Protein AF-A0A967LY06-F1 (afdb_monomer_lite)

pLDDT: mean 75.1, std 15.0, range [35.25, 88.12]

Structure (mmCIF, N/CA/C/O backbone):
data_AF-A0A967LY06-F1
#
_entry.id   AF-A0A967LY06-F1
#
loop_
_atom_site.group_PDB
_atom_site.id
_atom_site.type_symbol
_atom_site.label_atom_id
_atom_site.label_alt_id
_atom_site.label_comp_id
_atom_site.label_asym_id
_atom_site.label_entity_id
_atom_site.label_seq_id
_atom_site.pdbx_PDB_ins_code
_atom_site.Cartn_x
_atom_site.Cartn_y
_atom_site.Cartn_z
_atom_site.occupancy
_atom_site.B_iso_or_equiv
_atom_site.auth_seq_id
_atom_site.auth_comp_id
_atom_site.auth_asym_id
_atom_site.auth_atom_id
_atom_site.pdbx_PDB_model_num
ATOM 1 N N . PRO A 1 1 ? 15.315 -0.981 -19.350 1.00 61.59 1 PRO A N 1
ATOM 2 C CA . PRO A 1 1 ? 14.408 -1.955 -18.712 1.00 61.59 1 PRO A CA 1
ATOM 3 C C . PRO A 1 1 ? 14.871 -2.468 -17.332 1.00 61.59 1 PRO A C 1
ATOM 5 O O . PRO A 1 1 ? 14.010 -2.739 -16.509 1.00 61.59 1 PRO A O 1
ATOM 8 N N . GLU A 1 2 ? 16.176 -2.591 -17.038 1.00 72.06 2 GLU A N 1
ATOM 9 C CA . GLU A 1 2 ? 16.648 -3.030 -15.701 1.00 72.06 2 GLU A CA 1
ATOM 10 C C . GLU A 1 2 ? 16.493 -1.956 -14.614 1.00 72.06 2 GLU A C 1
ATOM 12 O O . GLU A 1 2 ? 16.046 -2.258 -13.512 1.00 72.06 2 GLU A O 1
ATOM 17 N N . LEU A 1 3 ? 16.766 -0.691 -14.949 1.00 81.50 3 LEU A N 1
ATOM 18 C CA . LEU A 1 3 ? 16.714 0.416 -13.988 1.00 81.50 3 LEU A CA 1
ATOM 19 C C . LEU A 1 3 ? 15.308 0.630 -13.403 1.00 81.50 3 LEU A C 1
ATOM 21 O O . LEU A 1 3 ? 15.153 0.869 -12.212 1.00 81.50 3 LEU A O 1
ATOM 25 N N . GLU A 1 4 ? 14.277 0.515 -14.241 1.00 83.38 4 GLU A N 1
ATOM 26 C CA . GLU A 1 4 ? 12.875 0.655 -13.829 1.00 83.38 4 GLU A CA 1
ATOM 27 C C . GLU A 1 4 ? 12.484 -0.421 -12.814 1.00 83.38 4 GLU A C 1
ATOM 29 O O . GLU A 1 4 ? 11.779 -0.131 -11.851 1.00 83.38 4 GLU A O 1
ATOM 34 N N . LYS A 1 5 ? 12.989 -1.646 -12.997 1.00 81.94 5 LYS A N 1
ATOM 35 C CA . LYS A 1 5 ? 12.707 -2.775 -12.111 1.00 81.94 5 LYS A CA 1
ATOM 36 C C . LYS A 1 5 ? 13.361 -2.585 -10.742 1.00 81.94 5 LYS A C 1
ATOM 38 O O . LYS A 1 5 ? 12.714 -2.817 -9.731 1.00 81.94 5 LYS A O 1
ATOM 43 N N . GLU A 1 6 ? 14.599 -2.098 -10.714 1.00 83.88 6 GLU A N 1
ATOM 44 C CA . GLU A 1 6 ? 15.331 -1.805 -9.474 1.00 83.88 6 GLU A CA 1
ATOM 45 C C . GLU A 1 6 ? 14.705 -0.634 -8.692 1.00 83.88 6 GLU A C 1
ATOM 47 O O . GLU A 1 6 ? 14.582 -0.682 -7.466 1.00 83.88 6 GLU A O 1
ATOM 52 N N . LEU A 1 7 ? 14.235 0.395 -9.408 1.00 86.31 7 LEU A N 1
ATOM 53 C CA . LEU A 1 7 ? 13.481 1.515 -8.837 1.00 86.31 7 LEU A CA 1
ATOM 54 C C . LEU A 1 7 ? 12.157 1.054 -8.213 1.00 86.31 7 LEU A C 1
ATOM 56 O O . LEU A 1 7 ? 11.829 1.479 -7.107 1.00 86.31 7 LEU A O 1
ATOM 60 N N . LEU A 1 8 ? 11.415 0.185 -8.904 1.00 84.12 8 LEU A N 1
ATOM 61 C CA . LEU A 1 8 ? 10.169 -0.405 -8.408 1.00 84.12 8 LEU A CA 1
ATOM 62 C C . LEU A 1 8 ? 10.402 -1.279 -7.174 1.00 84.12 8 LEU A C 1
ATOM 64 O O . LEU A 1 8 ? 9.719 -1.096 -6.174 1.00 84.12 8 LEU A O 1
ATOM 68 N N . ASP A 1 9 ? 11.400 -2.158 -7.215 1.00 83.19 9 ASP A N 1
ATOM 69 C CA . ASP A 1 9 ? 11.762 -3.043 -6.103 1.00 83.19 9 ASP A CA 1
ATOM 70 C C . ASP A 1 9 ? 12.156 -2.241 -4.853 1.00 83.19 9 ASP A C 1
ATOM 72 O O . ASP A 1 9 ? 11.631 -2.451 -3.758 1.00 83.19 9 ASP A O 1
ATOM 76 N N . THR A 1 10 ? 13.000 -1.221 -5.036 1.00 86.50 10 THR A N 1
ATOM 77 C CA . THR A 1 10 ? 13.399 -0.308 -3.957 1.00 86.50 10 THR A CA 1
ATOM 78 C C . THR A 1 10 ? 12.201 0.462 -3.409 1.00 86.50 10 THR A C 1
ATOM 80 O O . THR A 1 10 ? 12.080 0.636 -2.197 1.00 86.50 10 THR A O 1
ATOM 83 N N . TYR A 1 11 ? 11.303 0.922 -4.282 1.00 85.31 11 TYR A N 1
ATOM 84 C CA . TYR A 1 11 ? 10.093 1.627 -3.875 1.00 85.31 11 TYR A CA 1
ATOM 85 C C . TYR A 1 11 ? 9.151 0.726 -3.072 1.00 85.31 11 TYR A C 1
ATOM 87 O O . TYR A 1 11 ? 8.644 1.148 -2.034 1.00 85.31 11 TYR A O 1
ATOM 95 N N . TYR A 1 12 ? 8.955 -0.518 -3.506 1.00 84.81 12 TYR A N 1
ATOM 96 C CA . TYR A 1 12 ? 8.149 -1.505 -2.793 1.00 84.81 12 TYR A CA 1
ATOM 97 C C . TYR A 1 12 ? 8.732 -1.804 -1.417 1.00 84.81 12 TYR A C 1
ATOM 99 O O . TYR A 1 12 ? 8.024 -1.646 -0.423 1.00 84.81 12 TYR A O 1
ATOM 107 N N . ARG A 1 13 ? 10.039 -2.070 -1.315 1.00 82.25 13 ARG A N 1
ATOM 108 C CA . ARG A 1 13 ? 10.706 -2.236 -0.013 1.00 82.25 13 ARG A CA 1
ATOM 109 C C . ARG A 1 13 ? 10.577 -1.004 0.873 1.00 82.25 13 ARG A C 1
ATOM 111 O O . ARG A 1 13 ? 10.304 -1.134 2.060 1.00 82.25 13 ARG A O 1
ATOM 118 N N . PHE A 1 14 ? 10.751 0.189 0.305 1.00 85.88 14 PHE A N 1
ATOM 119 C CA . PHE A 1 14 ? 10.636 1.440 1.052 1.00 85.88 14 PHE A CA 1
ATOM 120 C C . PHE A 1 14 ? 9.223 1.657 1.601 1.00 85.88 14 PHE A C 1
ATOM 122 O O . PHE A 1 14 ? 9.060 2.205 2.687 1.00 85.88 14 PHE A O 1
ATOM 129 N N . LYS A 1 15 ? 8.196 1.227 0.863 1.00 82.38 15 LYS A N 1
ATOM 130 C CA . LYS A 1 15 ? 6.799 1.334 1.289 1.00 82.38 15 LYS A CA 1
ATOM 131 C C . LYS A 1 15 ? 6.347 0.167 2.173 1.00 82.38 15 LYS A C 1
ATOM 133 O O . LYS A 1 15 ? 5.253 0.258 2.714 1.00 82.38 15 LYS A O 1
ATOM 138 N N . GLY A 1 16 ? 7.143 -0.893 2.331 1.00 79.44 16 GLY A N 1
ATOM 139 C CA . GLY A 1 16 ? 6.736 -2.115 3.037 1.00 79.44 16 GLY A CA 1
ATOM 140 C C . GLY A 1 16 ? 5.763 -2.973 2.221 1.00 79.44 16 GLY A C 1
ATOM 141 O O . GLY A 1 16 ? 4.792 -3.504 2.756 1.00 79.44 16 GLY A O 1
ATOM 142 N N . TRP A 1 17 ? 5.958 -3.023 0.903 1.00 85.00 17 TRP A N 1
ATOM 143 C CA . TRP A 1 17 ? 5.176 -3.836 -0.029 1.00 85.00 17 TRP A CA 1
ATOM 144 C C . TRP A 1 17 ? 5.950 -5.109 -0.378 1.00 85.00 17 TRP A C 1
ATOM 146 O O . TRP A 1 17 ? 7.181 -5.098 -0.410 1.00 85.00 17 TRP A O 1
ATOM 156 N N . ASN A 1 18 ? 5.224 -6.183 -0.683 1.00 77.00 18 ASN A N 1
ATOM 157 C CA . ASN A 1 18 ? 5.809 -7.426 -1.189 1.00 77.00 18 ASN A CA 1
ATOM 158 C C . ASN A 1 18 ? 6.333 -7.259 -2.626 1.00 77.00 18 ASN A C 1
ATOM 160 O O . ASN A 1 18 ? 5.942 -6.324 -3.325 1.00 77.00 18 ASN A O 1
ATOM 164 N N . ASP A 1 19 ? 7.156 -8.205 -3.096 1.00 72.75 19 ASP A N 1
ATOM 165 C CA . ASP A 1 19 ? 7.693 -8.283 -4.473 1.00 72.75 19 ASP A CA 1
ATOM 166 C C . ASP A 1 19 ? 6.618 -8.231 -5.578 1.00 72.75 19 ASP A C 1
ATOM 168 O O . ASP A 1 19 ? 6.901 -7.931 -6.737 1.00 72.75 19 ASP A O 1
ATOM 172 N N . GLU A 1 20 ? 5.363 -8.484 -5.221 1.00 75.81 20 GLU A N 1
ATOM 173 C CA . GLU A 1 20 ? 4.201 -8.392 -6.108 1.00 75.81 20 GLU A CA 1
ATOM 174 C C . GLU A 1 20 ? 3.576 -6.992 -6.155 1.00 75.81 20 GLU A C 1
ATOM 176 O O . GLU A 1 20 ? 2.561 -6.773 -6.815 1.00 75.81 20 GLU A O 1
ATOM 181 N N . GLY A 1 21 ? 4.159 -6.032 -5.436 1.00 78.75 21 GLY A N 1
ATOM 182 C CA . GLY A 1 21 ? 3.626 -4.684 -5.277 1.00 78.75 21 GLY A CA 1
ATOM 183 C C . GLY A 1 21 ? 2.394 -4.623 -4.373 1.00 78.75 21 GLY A C 1
ATOM 184 O O . GLY A 1 21 ? 1.625 -3.666 -4.460 1.00 78.75 21 GLY A O 1
ATOM 185 N N . ILE A 1 22 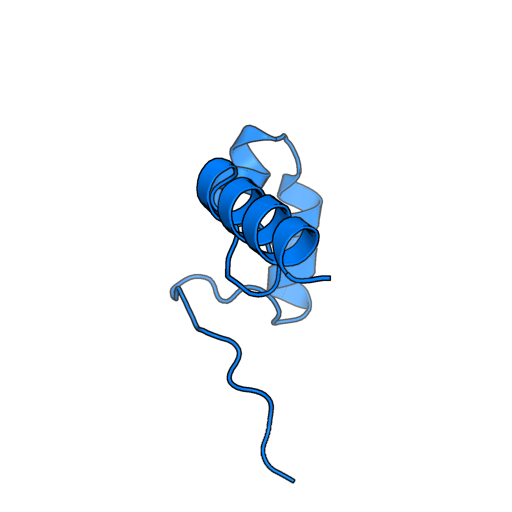? 2.187 -5.631 -3.518 1.00 82.06 22 ILE A N 1
ATOM 186 C CA . ILE A 1 22 ? 1.056 -5.679 -2.588 1.00 82.06 22 ILE A CA 1
ATOM 187 C C . ILE A 1 22 ? 1.481 -5.044 -1.254 1.00 82.06 22 ILE A C 1
ATOM 189 O O . ILE A 1 22 ? 2.385 -5.569 -0.599 1.00 82.06 22 ILE A O 1
ATOM 193 N N . PRO A 1 23 ? 0.860 -3.927 -0.831 1.00 83.00 23 PRO A N 1
ATOM 194 C CA . PRO A 1 23 ? 1.110 -3.327 0.476 1.00 83.00 23 PRO A CA 1
ATOM 195 C C . PRO A 1 23 ? 0.673 -4.245 1.619 1.00 83.00 23 PRO A C 1
ATOM 197 O O . PRO A 1 23 ? -0.399 -4.846 1.566 1.00 83.00 23 PRO A O 1
ATOM 200 N N . THR A 1 24 ? 1.478 -4.315 2.680 1.00 83.50 24 THR A N 1
ATOM 201 C CA . THR A 1 24 ? 1.106 -5.046 3.899 1.00 83.50 24 THR A CA 1
ATOM 202 C C . THR A 1 24 ? -0.037 -4.351 4.638 1.00 83.50 24 THR A C 1
ATOM 204 O O . THR A 1 24 ? -0.330 -3.172 4.422 1.00 83.50 24 THR A O 1
ATOM 207 N N . LYS A 1 25 ? -0.691 -5.078 5.551 1.00 81.75 25 LYS A N 1
ATOM 208 C CA . LYS A 1 25 ? -1.755 -4.516 6.390 1.00 81.75 25 LYS A CA 1
ATOM 209 C C . LYS A 1 25 ? -1.272 -3.298 7.183 1.00 81.75 25 LYS A C 1
ATOM 211 O O . LYS A 1 25 ? -2.018 -2.333 7.281 1.00 81.75 25 LYS A O 1
ATOM 216 N N . GLU A 1 26 ? -0.044 -3.341 7.697 1.00 82.69 26 GLU A N 1
ATOM 217 C CA . GLU A 1 26 ? 0.581 -2.239 8.440 1.00 82.69 26 GLU A CA 1
ATOM 218 C C . GLU A 1 26 ? 0.723 -0.995 7.557 1.00 82.69 26 GLU A C 1
ATOM 220 O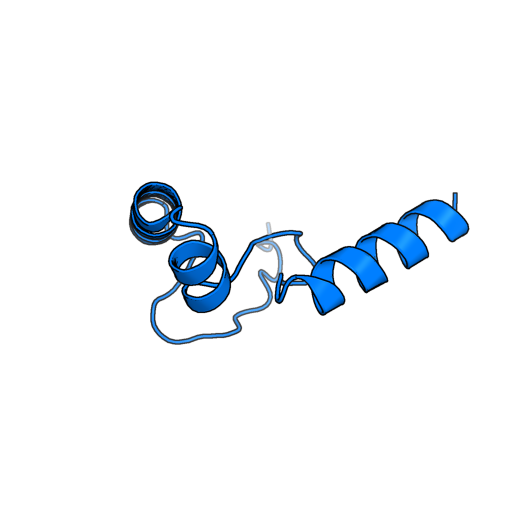 O . GLU A 1 26 ? 0.210 0.067 7.896 1.00 82.69 26 GLU A O 1
ATOM 225 N N . THR A 1 27 ? 1.281 -1.152 6.353 1.00 84.44 27 THR A N 1
ATOM 226 C CA . THR A 1 27 ? 1.375 -0.061 5.377 1.00 84.44 27 THR A CA 1
ATOM 227 C C . THR A 1 27 ? 0.004 0.496 4.989 1.00 84.44 27 THR A C 1
ATOM 229 O O . THR A 1 27 ? -0.157 1.703 4.812 1.00 84.44 27 THR A O 1
ATOM 232 N N . LEU A 1 28 ? -0.993 -0.371 4.797 1.00 84.81 28 LEU A N 1
ATOM 233 C CA . LEU A 1 28 ? -2.351 0.051 4.454 1.00 84.81 28 LEU A CA 1
ATOM 234 C C . LEU A 1 28 ? -3.000 0.827 5.602 1.00 84.81 28 LEU A C 1
ATOM 236 O O . LEU A 1 28 ? -3.681 1.811 5.335 1.00 84.81 28 LEU A O 1
ATOM 240 N N . ASP A 1 29 ? -2.765 0.428 6.848 1.00 84.81 29 ASP A N 1
ATOM 241 C CA . ASP A 1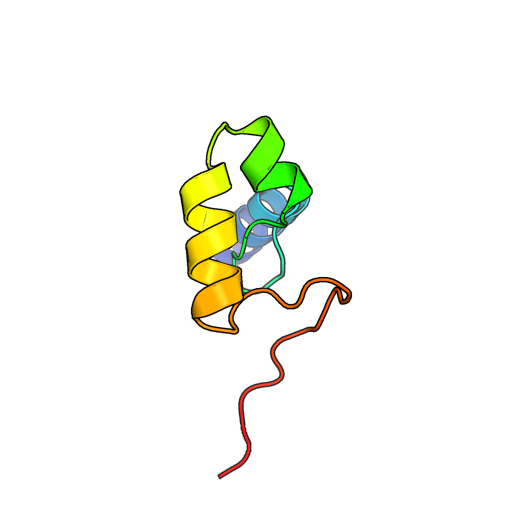 29 ? -3.237 1.132 8.041 1.00 84.81 29 ASP A CA 1
ATOM 242 C C . ASP A 1 29 ? -2.597 2.526 8.158 1.00 84.81 29 ASP A C 1
ATOM 244 O O . ASP A 1 29 ? -3.311 3.527 8.235 1.00 84.81 29 ASP A O 1
ATOM 248 N N . GLU A 1 30 ? -1.269 2.622 8.009 1.00 85.81 30 GLU A N 1
ATOM 249 C CA . GLU A 1 30 ? -0.534 3.897 8.035 1.00 85.81 30 GLU A CA 1
ATOM 250 C C . GLU A 1 30 ? -0.968 4.868 6.925 1.00 85.81 30 GLU A C 1
ATOM 252 O O . GLU A 1 30 ? -0.968 6.088 7.107 1.00 85.81 30 GLU A O 1
ATOM 257 N N . LEU A 1 31 ? -1.348 4.338 5.759 1.00 84.56 31 LEU A N 1
ATOM 258 C CA . LEU A 1 31 ? -1.845 5.129 4.632 1.00 84.56 31 LEU A CA 1
ATOM 259 C C . LEU A 1 31 ? -3.344 5.462 4.740 1.00 84.56 31 LEU A C 1
ATOM 261 O O . LEU A 1 31 ? -3.860 6.178 3.878 1.00 84.56 31 LEU A O 1
ATOM 265 N N . GLY A 1 32 ? -4.053 4.956 5.756 1.00 86.50 32 GLY A N 1
ATOM 266 C CA . GLY A 1 32 ? -5.505 5.116 5.896 1.00 86.50 32 GLY A CA 1
ATOM 267 C C . GLY A 1 32 ? -6.309 4.353 4.835 1.00 86.50 32 GLY A C 1
ATOM 268 O O . GLY A 1 32 ? -7.431 4.723 4.494 1.00 86.50 32 GLY A O 1
ATOM 269 N N . LEU A 1 33 ? -5.726 3.293 4.281 1.00 87.38 33 LEU A N 1
ATOM 270 C CA . LEU A 1 33 ? -6.292 2.405 3.269 1.00 87.38 33 LEU A CA 1
ATOM 271 C C . LEU A 1 33 ? -6.817 1.102 3.895 1.00 87.38 33 LEU A C 1
ATOM 273 O O . LEU A 1 33 ? -6.746 0.039 3.275 1.00 87.38 33 LEU A O 1
ATOM 277 N N . GLU A 1 34 ? -7.371 1.158 5.111 1.00 83.44 34 GLU A N 1
ATOM 278 C CA . GLU A 1 34 ? -7.885 -0.039 5.798 1.00 83.44 34 GLU A CA 1
ATOM 279 C C . GLU A 1 34 ? -8.951 -0.773 4.964 1.00 83.44 34 GLU A C 1
ATOM 281 O O . GLU A 1 34 ? -9.022 -1.997 4.964 1.00 83.44 34 GLU A O 1
ATOM 286 N N . TYR A 1 35 ? -9.760 -0.040 4.192 1.00 86.56 35 TYR A N 1
ATOM 287 C CA . TYR A 1 35 ? -10.788 -0.635 3.337 1.00 86.56 35 TYR A CA 1
ATOM 288 C C . TYR A 1 35 ? -10.181 -1.502 2.222 1.00 86.56 35 TYR A C 1
ATOM 290 O O . TYR A 1 35 ? -10.778 -2.499 1.825 1.00 86.56 35 TYR A O 1
ATOM 298 N N . VAL A 1 36 ? -8.981 -1.151 1.744 1.00 86.94 36 VAL A N 1
ATOM 299 C CA . VAL A 1 36 ? -8.229 -1.947 0.765 1.00 86.94 36 VAL A CA 1
ATOM 300 C C . VAL A 1 36 ? -7.669 -3.196 1.432 1.00 86.94 36 VAL A C 1
ATOM 302 O O . VAL A 1 36 ? -7.718 -4.267 0.839 1.00 86.94 36 VAL A O 1
ATOM 305 N N . SER A 1 37 ? -7.184 -3.091 2.675 1.00 82.88 37 SER A N 1
ATOM 306 C CA . SER A 1 37 ? -6.676 -4.261 3.402 1.00 82.88 37 SER A CA 1
ATOM 307 C C . SER A 1 37 ? -7.789 -5.278 3.666 1.00 82.88 37 SER A C 1
ATOM 309 O O . SER A 1 37 ? -7.581 -6.473 3.470 1.00 82.88 37 SER A O 1
ATOM 311 N N . GLN A 1 38 ? -8.992 -4.808 4.012 1.00 85.06 38 GLN A N 1
ATOM 312 C CA . GLN A 1 38 ? -10.192 -5.638 4.132 1.00 85.06 38 GLN A CA 1
ATOM 313 C C . GLN A 1 38 ? -10.577 -6.299 2.804 1.00 85.06 38 GLN A C 1
ATOM 315 O O . GLN A 1 38 ? -10.827 -7.501 2.776 1.00 85.06 38 GLN A O 1
ATOM 320 N N . ASP A 1 39 ? -10.581 -5.547 1.701 1.00 88.12 39 ASP A N 1
ATOM 321 C CA . ASP A 1 39 ? -10.894 -6.081 0.370 1.00 88.12 39 ASP A CA 1
ATOM 322 C C . ASP A 1 39 ? -9.847 -7.120 -0.079 1.00 88.12 39 ASP A C 1
ATOM 324 O O . ASP A 1 39 ? -10.199 -8.167 -0.620 1.00 88.12 39 ASP A O 1
ATOM 328 N N . PHE A 1 40 ? -8.566 -6.904 0.234 1.00 85.00 40 PHE A N 1
ATOM 329 C CA . PHE A 1 40 ? -7.490 -7.857 -0.045 1.00 85.00 40 PHE A CA 1
ATOM 330 C C . PHE A 1 40 ? -7.610 -9.133 0.788 1.00 85.00 40 PHE A C 1
ATOM 332 O O . PHE A 1 40 ? -7.445 -10.220 0.238 1.00 85.00 40 PHE A O 1
ATOM 339 N N . LEU A 1 41 ? -7.955 -9.034 2.072 1.00 82.88 41 LEU A N 1
ATOM 340 C CA . LEU A 1 41 ? -8.250 -10.198 2.915 1.00 82.88 41 LEU A CA 1
ATOM 341 C C . LEU A 1 41 ? -9.476 -10.963 2.396 1.00 82.88 41 LEU A C 1
ATOM 343 O O . LEU A 1 41 ? -9.456 -12.186 2.290 1.00 82.88 41 LEU A O 1
ATOM 347 N N . GLN A 1 42 ? -10.532 -10.247 2.005 1.00 85.44 42 GLN A N 1
ATOM 348 C CA . GLN A 1 42 ? -11.765 -10.841 1.488 1.00 85.44 42 GLN A CA 1
ATOM 349 C C . GLN A 1 42 ? -11.555 -11.556 0.147 1.00 85.44 42 GLN A C 1
ATOM 351 O O . GLN A 1 42 ? -12.206 -12.565 -0.128 1.00 85.44 42 GLN A O 1
ATOM 356 N N . ARG A 1 43 ? -10.645 -11.048 -0.687 1.00 84.31 43 ARG A N 1
ATOM 357 C CA . ARG A 1 43 ? -10.251 -11.673 -1.956 1.00 84.31 43 ARG A CA 1
ATOM 358 C C . ARG A 1 43 ? -9.208 -12.779 -1.796 1.00 84.31 43 ARG A C 1
ATOM 360 O O . ARG A 1 43 ? -8.916 -13.444 -2.784 1.00 84.31 43 ARG A O 1
ATOM 367 N N . GLY A 1 44 ? -8.647 -12.968 -0.599 1.00 79.88 44 GLY A N 1
ATOM 368 C CA . GLY A 1 44 ? -7.544 -13.904 -0.356 1.00 79.88 44 GLY A CA 1
ATOM 369 C C . GLY A 1 44 ? -6.204 -13.451 -0.949 1.00 79.88 44 GLY A C 1
ATOM 370 O O . GLY A 1 44 ? -5.335 -14.280 -1.185 1.00 79.88 44 GLY A O 1
ATOM 371 N N . ILE A 1 45 ? -6.053 -12.151 -1.219 1.00 81.31 45 ILE A N 1
ATOM 372 C CA . ILE A 1 45 ? -4.814 -11.520 -1.702 1.00 81.31 45 ILE A CA 1
ATOM 373 C C . ILE A 1 45 ? -3.862 -11.264 -0.527 1.00 81.31 45 ILE A C 1
ATOM 375 O O . ILE A 1 45 ? -2.665 -11.507 -0.633 1.00 81.31 45 ILE A O 1
ATOM 379 N N . LEU A 1 46 ? -4.393 -10.794 0.609 1.00 76.81 46 LEU A N 1
ATOM 380 C CA . LEU A 1 46 ? -3.674 -10.809 1.883 1.00 76.81 46 LEU A CA 1
ATOM 381 C C . LEU A 1 46 ? -4.161 -11.993 2.707 1.00 76.81 46 LEU A C 1
ATOM 383 O 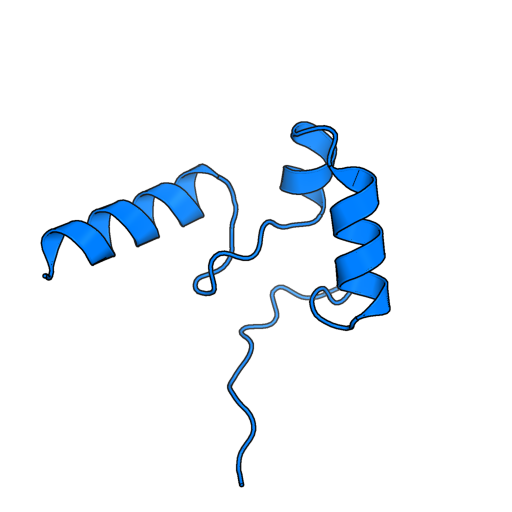O . LEU A 1 46 ? -5.361 -12.241 2.786 1.00 76.81 46 LEU A O 1
ATOM 387 N N . THR A 1 47 ? -3.237 -12.675 3.375 1.00 70.88 47 THR A N 1
ATOM 388 C CA . THR A 1 47 ? -3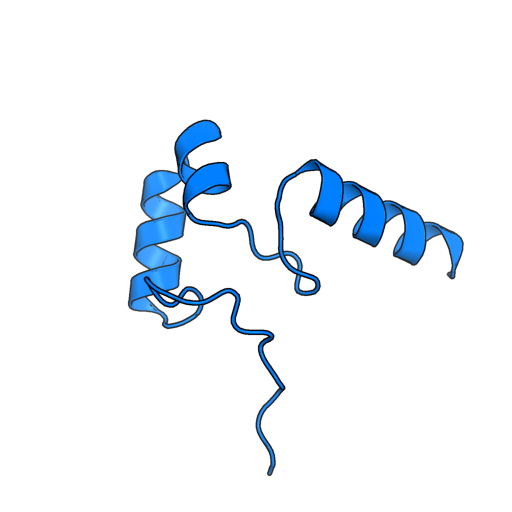.569 -13.649 4.419 1.00 70.88 47 THR A CA 1
ATOM 389 C C . THR A 1 47 ? -3.136 -13.052 5.754 1.00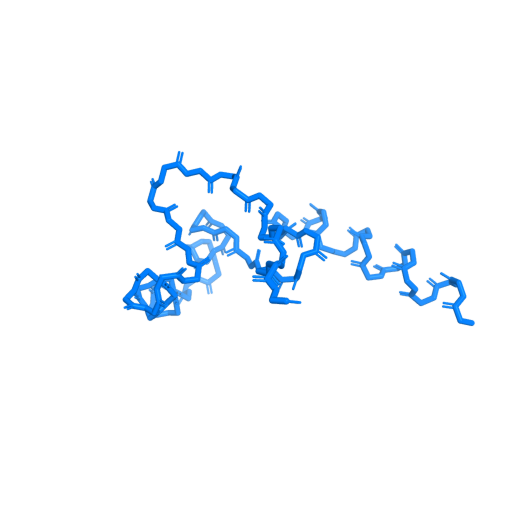 70.88 47 THR A C 1
ATOM 391 O O . THR A 1 47 ? -2.036 -12.515 5.853 1.00 70.88 47 THR A O 1
ATOM 394 N N . ASP A 1 48 ? -3.985 -13.109 6.781 1.00 58.97 48 ASP A N 1
ATOM 395 C CA . ASP A 1 48 ? -3.823 -12.390 8.056 1.00 58.97 48 ASP A CA 1
ATOM 396 C C . ASP A 1 48 ? -2.605 -12.807 8.904 1.00 58.97 48 ASP A C 1
ATOM 398 O O . ASP A 1 48 ? -2.374 -12.226 9.964 1.00 58.97 48 ASP A O 1
ATOM 402 N N . GLY A 1 49 ? -1.799 -13.762 8.434 1.00 52.09 49 GLY A N 1
ATOM 403 C CA . GLY A 1 49 ? -0.674 -14.312 9.185 1.00 52.09 49 GLY A CA 1
ATOM 404 C C . GLY A 1 49 ? 0.592 -14.630 8.396 1.00 52.09 49 GLY A C 1
ATOM 405 O O . GLY A 1 49 ? 1.493 -15.220 8.984 1.00 52.09 49 GLY A O 1
ATOM 406 N N . GLN A 1 50 ? 0.709 -14.279 7.113 1.00 42.44 50 GLN A N 1
ATOM 407 C CA . GLN A 1 50 ? 1.929 -14.576 6.358 1.00 42.44 50 GLN A CA 1
ATOM 408 C C . GLN A 1 50 ? 2.263 -13.477 5.351 1.00 42.44 50 GLN A C 1
ATOM 410 O O . GLN A 1 50 ? 1.507 -13.232 4.412 1.00 42.44 50 GLN A O 1
ATOM 415 N N . ASP A 1 51 ? 3.470 -12.925 5.491 1.00 52.00 51 ASP A N 1
ATOM 416 C CA . ASP A 1 51 ? 4.454 -12.830 4.410 1.00 52.00 51 ASP A CA 1
ATOM 417 C C . ASP A 1 51 ? 4.437 -14.128 3.575 1.00 52.00 51 ASP A C 1
ATOM 419 O O . ASP A 1 51 ? 5.266 -15.025 3.736 1.00 52.00 51 ASP A O 1
ATOM 423 N N . ALA A 1 52 ? 3.412 -14.307 2.749 1.00 46.03 52 ALA A N 1
ATOM 424 C CA . ALA A 1 52 ? 3.343 -15.388 1.791 1.00 46.03 52 ALA A CA 1
ATOM 425 C C . ALA A 1 52 ? 3.813 -14.807 0.457 1.00 46.03 52 ALA A C 1
ATOM 427 O O . ALA A 1 52 ? 3.161 -13.898 -0.058 1.00 46.03 52 ALA A O 1
ATOM 428 N N . PRO A 1 53 ? 4.926 -15.299 -0.113 1.00 48.00 53 PRO A N 1
ATOM 429 C CA . PRO A 1 53 ? 5.205 -15.038 -1.511 1.00 48.00 53 PRO A CA 1
ATOM 430 C C . PRO A 1 53 ? 4.081 -15.725 -2.285 1.00 48.00 53 PRO A C 1
ATOM 432 O O . PRO A 1 53 ? 3.880 -16.933 -2.104 1.00 48.00 53 PRO A O 1
ATOM 435 N N . SER A 1 54 ? 3.325 -15.005 -3.116 1.00 46.88 54 SER A N 1
ATOM 436 C CA . SER A 1 54 ? 2.386 -15.674 -4.014 1.00 46.88 54 SER A CA 1
ATOM 437 C C . SER A 1 54 ? 3.211 -16.408 -5.055 1.00 46.88 54 SER A C 1
ATOM 439 O O . SER A 1 54 ? 3.622 -15.887 -6.091 1.00 46.88 54 SER A O 1
ATOM 441 N N . ASN A 1 55 ? 3.523 -17.658 -4.743 1.00 49.59 55 ASN A N 1
ATOM 442 C CA . ASN A 1 55 ? 4.093 -18.563 -5.706 1.00 49.59 55 ASN A CA 1
ATOM 443 C C . ASN A 1 55 ? 2.943 -18.955 -6.633 1.00 49.59 55 ASN A C 1
ATOM 445 O O . ASN A 1 55 ? 2.095 -19.769 -6.271 1.00 49.59 55 ASN A O 1
ATOM 449 N N . GLY A 1 56 ? 2.907 -18.290 -7.791 1.00 44.72 56 GLY A N 1
ATOM 450 C CA . GLY A 1 56 ? 1.936 -18.499 -8.853 1.00 44.72 56 GLY A CA 1
ATOM 451 C C . GLY A 1 56 ? 1.662 -19.982 -9.090 1.00 44.72 56 GLY A C 1
ATOM 452 O O . GLY A 1 56 ? 2.567 -20.785 -9.313 1.00 44.72 56 GLY A O 1
ATOM 453 N N . GLU A 1 57 ? 0.379 -20.290 -8.987 1.00 47.44 57 GLU A N 1
ATOM 454 C CA . GLU A 1 57 ? -0.304 -21.551 -9.208 1.00 47.44 57 GLU A CA 1
ATOM 455 C C . GLU A 1 57 ? 0.260 -22.362 -10.391 1.00 47.44 57 GLU A C 1
ATOM 457 O O . GLU A 1 57 ? 0.311 -21.907 -11.534 1.00 47.44 57 GLU A O 1
ATOM 462 N N . THR A 1 58 ? 0.673 -23.595 -10.098 1.00 35.25 58 THR A N 1
ATOM 463 C CA . THR A 1 58 ? 0.884 -24.677 -11.065 1.00 35.25 58 THR A CA 1
ATOM 464 C C . THR A 1 58 ? -0.423 -25.023 -11.777 1.00 35.25 58 THR A C 1
ATOM 466 O O . THR A 1 58 ? -1.380 -25.424 -11.114 1.00 35.25 58 THR A O 1
ATOM 469 N N . ASN A 1 59 ? -0.422 -24.969 -13.110 1.00 42.78 59 ASN A N 1
ATOM 470 C CA . ASN A 1 59 ? -1.292 -25.767 -13.980 1.00 42.78 59 ASN A CA 1
ATOM 471 C C . ASN A 1 59 ? -0.451 -26.423 -15.077 1.00 42.78 59 ASN A C 1
ATOM 473 O O . ASN A 1 59 ? 0.423 -25.721 -15.637 1.00 42.78 59 ASN A O 1
#

Sequence (59 aa):
PELEKELLDTYYRFKGWNDEGIPTKETLDELGLEYVSQDFLQRGILTDGQDAPSNGETN

Radius of gyration: 12.65 Å; chains: 1; bounding box: 28×31×28 Å

Secondary structure (DSSP, 8-state):
-HHHHHHHHHHHHHHTB-TTSPBPHHHHHHTT-HHHHHHHHHTTSS-TT----------

Foldseek 3Di:
DVVVLVVLVVVCVVLCHDSVSHHDCVSCVVVVNNVVVVVCCVVVVDDPDDPDDPPDDDD